Protein AF-A0A920VBX6-F1 (afdb_monomer_lite)

Structure (mmCIF, N/CA/C/O backbone):
data_AF-A0A920VBX6-F1
#
_entry.id   AF-A0A920VBX6-F1
#
loop_
_atom_site.group_PDB
_atom_site.id
_atom_site.type_symbol
_atom_site.label_atom_id
_atom_site.label_alt_id
_atom_site.label_comp_id
_atom_site.label_asym_id
_atom_site.label_entity_id
_atom_site.label_seq_id
_atom_site.pdbx_PDB_ins_code
_atom_site.Cartn_x
_atom_site.Cartn_y
_atom_site.Cartn_z
_atom_site.occupancy
_atom_site.B_iso_or_equiv
_atom_site.auth_seq_id
_atom_site.auth_comp_id
_atom_site.auth_asym_id
_atom_site.auth_atom_id
_atom_site.pdbx_PDB_model_num
ATOM 1 N N . MET A 1 1 ? -0.181 -14.332 1.840 1.00 86.38 1 MET A N 1
ATOM 2 C CA . MET A 1 1 ? -0.873 -13.137 2.367 1.00 86.38 1 MET A CA 1
ATOM 3 C C . MET A 1 1 ? -1.563 -13.458 3.680 1.00 86.38 1 MET A C 1
ATOM 5 O O . MET A 1 1 ? -1.823 -14.633 3.921 1.00 86.38 1 MET A O 1
ATOM 9 N N . GLY A 1 2 ? -1.832 -12.440 4.502 1.00 90.31 2 GLY A N 1
ATOM 10 C CA . GLY A 1 2 ? -2.525 -12.567 5.792 1.00 90.31 2 GLY A CA 1
ATOM 11 C C . GLY A 1 2 ? -1.659 -12.220 7.015 1.00 90.31 2 GLY A C 1
ATOM 12 O O . GLY A 1 2 ? -0.497 -11.849 6.848 1.00 90.31 2 GLY A O 1
ATOM 13 N N . PRO A 1 3 ? -2.206 -12.316 8.237 1.00 92.44 3 PRO A N 1
ATOM 14 C CA . PRO A 1 3 ? -1.507 -11.944 9.470 1.00 92.44 3 PRO A CA 1
ATOM 15 C C . PRO A 1 3 ? -0.242 -12.772 9.735 1.00 92.44 3 PRO A C 1
ATOM 17 O O . PRO A 1 3 ? -0.122 -13.906 9.273 1.00 92.44 3 PRO A O 1
ATOM 20 N N . LEU A 1 4 ? 0.702 -12.200 10.497 1.00 89.38 4 LEU A N 1
ATOM 21 C CA . LEU A 1 4 ? 1.963 -12.859 10.874 1.00 89.38 4 LEU A CA 1
ATOM 22 C C . LEU A 1 4 ? 1.748 -14.107 11.745 1.00 89.38 4 LEU A C 1
ATOM 24 O O . LEU A 1 4 ? 2.529 -15.052 11.661 1.00 89.38 4 LEU A O 1
ATOM 28 N N . GLY A 1 5 ? 0.696 -14.112 12.567 1.00 89.19 5 GLY A N 1
ATOM 29 C CA . GLY A 1 5 ? 0.316 -15.233 13.419 1.00 89.19 5 GLY A CA 1
ATOM 30 C C . GLY A 1 5 ? -1.176 -15.568 13.303 1.00 89.19 5 GLY A C 1
ATOM 31 O O . GLY A 1 5 ? -1.992 -14.689 13.007 1.00 89.19 5 GLY A O 1
ATOM 32 N N . PRO A 1 6 ? -1.572 -16.832 13.541 1.00 88.50 6 PRO A N 1
ATOM 33 C CA . PRO A 1 6 ? -2.981 -17.197 13.645 1.00 88.50 6 PRO A CA 1
ATOM 34 C C . PRO A 1 6 ? -3.686 -16.383 14.736 1.00 88.50 6 PRO A C 1
ATOM 36 O O . PRO A 1 6 ? -3.177 -16.262 15.848 1.00 88.50 6 PRO A O 1
ATOM 39 N N . GLY A 1 7 ? -4.861 -15.838 14.418 1.00 87.81 7 GLY A N 1
ATOM 40 C CA . GLY A 1 7 ? -5.659 -15.050 15.362 1.00 87.81 7 GLY A CA 1
ATOM 41 C C . GLY A 1 7 ? -5.097 -13.663 15.685 1.00 87.81 7 GLY A C 1
ATOM 42 O O . GLY A 1 7 ? -5.623 -13.003 16.574 1.00 87.81 7 GLY A O 1
ATOM 43 N N . THR A 1 8 ? -4.043 -13.202 14.999 1.00 91.81 8 THR A N 1
ATOM 44 C CA . THR A 1 8 ? -3.583 -11.818 15.150 1.00 91.81 8 THR A CA 1
ATOM 45 C C . THR A 1 8 ? -4.628 -10.863 14.588 1.00 91.81 8 THR A C 1
ATOM 47 O O . THR A 1 8 ? -4.928 -10.890 13.394 1.00 91.81 8 THR A O 1
ATOM 50 N N . GLU A 1 9 ? -5.127 -9.987 15.451 1.00 92.50 9 GLU A N 1
ATOM 51 C CA . GLU A 1 9 ? -5.974 -8.859 15.088 1.00 92.50 9 GLU A CA 1
ATOM 52 C C . GLU A 1 9 ? -5.194 -7.562 15.289 1.00 92.50 9 GLU A C 1
ATOM 54 O O . GLU A 1 9 ? -4.503 -7.383 16.294 1.00 92.50 9 GLU A O 1
ATOM 59 N N . VAL A 1 10 ? -5.308 -6.651 14.326 1.00 94.50 10 VAL A N 1
ATOM 60 C CA . VAL A 1 10 ? -4.707 -5.318 14.402 1.00 94.50 10 VAL A CA 1
ATOM 61 C C . VAL A 1 10 ? -5.832 -4.305 14.236 1.00 94.50 10 VAL A C 1
ATOM 63 O O . VAL A 1 10 ? -6.191 -3.990 13.102 1.00 94.50 10 VAL A O 1
ATOM 66 N N . PRO A 1 11 ? -6.439 -3.820 15.335 1.00 94.12 11 PRO A N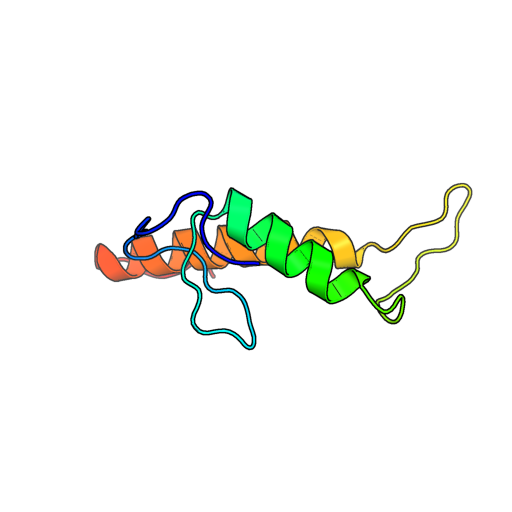 1
ATOM 67 C CA . PRO A 1 11 ? -7.497 -2.824 15.251 1.00 94.12 11 PRO A CA 1
ATOM 68 C C . PRO A 1 11 ? -7.010 -1.579 14.508 1.00 94.12 11 PRO A C 1
ATOM 70 O O . PRO A 1 11 ? -5.974 -1.014 14.852 1.00 94.12 11 PRO A O 1
ATOM 73 N N . ASN A 1 12 ? -7.768 -1.143 13.503 1.00 97.06 12 ASN A N 1
ATOM 74 C CA . ASN A 1 12 ? -7.408 -0.029 12.622 1.00 97.06 12 ASN A CA 1
ATOM 75 C C . ASN A 1 12 ? -6.090 -0.258 11.856 1.00 97.06 12 ASN A C 1
ATOM 77 O O . ASN A 1 12 ? -5.376 0.696 11.544 1.00 97.06 12 ASN A O 1
ATOM 81 N N . GLY A 1 13 ? -5.768 -1.518 11.555 1.00 97.81 13 GLY A N 1
ATOM 82 C CA . GLY A 1 13 ? -4.619 -1.906 10.741 1.00 97.81 13 GLY A CA 1
ATOM 83 C C . GLY A 1 13 ? -4.714 -1.402 9.297 1.00 97.81 13 GLY A C 1
ATOM 84 O O . GLY A 1 13 ? -5.750 -0.913 8.851 1.00 97.81 13 GLY A O 1
ATOM 85 N N . ALA A 1 14 ? -3.643 -1.552 8.528 1.00 98.50 14 ALA A N 1
ATOM 86 C CA . ALA A 1 14 ? -3.672 -1.282 7.094 1.00 98.50 14 ALA A CA 1
ATOM 87 C C . ALA A 1 14 ? -4.450 -2.380 6.350 1.00 98.50 14 ALA A C 1
ATOM 89 O O . ALA A 1 14 ? -4.285 -3.572 6.634 1.00 98.50 14 ALA A O 1
ATOM 90 N N . ARG A 1 15 ? -5.293 -2.000 5.388 1.00 98.19 15 ARG A N 1
ATOM 91 C CA . ARG A 1 15 ? -6.039 -2.945 4.544 1.00 98.19 15 ARG A CA 1
ATOM 92 C C . ARG A 1 15 ? -5.219 -3.380 3.338 1.00 98.19 15 ARG A C 1
ATOM 94 O O . ARG A 1 15 ? -4.532 -2.575 2.717 1.00 98.19 15 ARG A O 1
ATOM 101 N N . VAL A 1 16 ? -5.370 -4.645 2.949 1.00 98.44 16 VAL A N 1
ATOM 102 C CA . VAL A 1 16 ? -4.796 -5.180 1.705 1.00 98.44 16 VAL A CA 1
ATOM 103 C C . VAL A 1 16 ? -5.884 -5.204 0.616 1.00 98.44 16 VAL A C 1
ATOM 105 O O . VAL A 1 16 ? -6.875 -5.928 0.779 1.00 98.44 16 VAL A O 1
ATOM 108 N N . PRO A 1 17 ? -5.746 -4.439 -0.489 1.00 98.56 17 PRO A N 1
ATOM 109 C CA . PRO A 1 17 ? -6.756 -4.356 -1.544 1.00 98.56 17 PRO A CA 1
ATOM 110 C C . PRO A 1 17 ? -7.156 -5.721 -2.113 1.00 98.56 17 PRO A C 1
ATOM 112 O O . PRO A 1 17 ? -6.325 -6.606 -2.287 1.00 98.56 17 PRO A O 1
ATOM 115 N N . GLY A 1 18 ? -8.444 -5.898 -2.414 1.00 98.06 18 GLY A N 1
ATOM 116 C CA . GLY A 1 18 ? -8.967 -7.162 -2.948 1.00 98.06 18 GLY A CA 1
ATOM 117 C C . GLY A 1 18 ? -9.052 -8.306 -1.928 1.00 98.06 18 GLY A C 1
ATOM 118 O O . GLY A 1 18 ? -9.366 -9.431 -2.308 1.00 98.06 18 GLY A O 1
ATOM 119 N N . THR A 1 19 ? -8.807 -8.038 -0.642 1.00 97.44 19 THR A N 1
ATOM 120 C CA . THR A 1 19 ? -8.932 -9.016 0.448 1.00 97.44 19 THR A CA 1
ATOM 121 C C . THR A 1 19 ? -9.752 -8.445 1.609 1.00 97.44 19 THR A C 1
ATOM 123 O O . THR A 1 19 ? -10.065 -7.256 1.641 1.00 97.44 19 THR A O 1
ATOM 126 N N . SER A 1 20 ? -10.080 -9.288 2.589 1.00 95.69 20 SER A N 1
ATOM 127 C CA . SER A 1 20 ? -10.646 -8.865 3.875 1.00 95.69 20 SER A CA 1
ATOM 128 C C . SER A 1 20 ? -9.580 -8.646 4.956 1.00 95.69 20 SER A C 1
ATOM 130 O O . SER A 1 20 ? -9.925 -8.540 6.131 1.00 95.69 20 SER A O 1
ATOM 132 N N . PHE A 1 21 ? -8.290 -8.654 4.601 1.00 96.94 21 PHE A N 1
ATOM 133 C CA . PHE A 1 21 ? -7.214 -8.558 5.579 1.00 96.94 21 PHE A CA 1
ATOM 134 C C . PHE A 1 21 ? -7.015 -7.126 6.071 1.00 96.94 21 PHE A C 1
ATOM 136 O O . PHE A 1 21 ? -6.942 -6.177 5.289 1.00 96.94 21 PHE A O 1
ATOM 143 N N . GLU A 1 22 ? -6.856 -7.020 7.385 1.00 97.44 22 GLU A N 1
ATOM 144 C CA . GLU A 1 22 ? -6.462 -5.825 8.114 1.00 97.44 22 GLU A CA 1
ATOM 145 C C . GLU A 1 22 ? -5.259 -6.189 8.983 1.00 97.44 22 GLU A C 1
ATOM 147 O O . GLU A 1 22 ? -5.371 -7.023 9.881 1.00 97.44 22 GLU A O 1
ATOM 152 N N . LEU A 1 23 ? -4.092 -5.641 8.646 1.00 98.12 23 LEU A N 1
ATOM 153 C CA . LEU A 1 23 ? -2.795 -6.113 9.127 1.00 98.12 23 LEU A CA 1
ATOM 154 C C . LEU A 1 23 ? -1.982 -4.962 9.725 1.00 98.12 23 LEU A C 1
ATOM 156 O O . LEU A 1 23 ? -2.292 -3.786 9.528 1.00 98.12 23 LEU A O 1
ATOM 160 N N . ASP A 1 24 ? -0.897 -5.286 10.424 1.00 96.88 24 ASP A N 1
ATOM 161 C CA . ASP A 1 24 ? 0.110 -4.281 10.749 1.00 96.88 24 ASP A CA 1
ATOM 162 C C . ASP A 1 24 ? 0.706 -3.695 9.448 1.00 96.88 24 ASP A C 1
ATOM 164 O O . ASP A 1 24 ? 0.767 -4.387 8.422 1.00 96.88 24 ASP A O 1
ATOM 168 N N . PRO A 1 25 ? 1.138 -2.421 9.447 1.00 97.75 25 PRO A N 1
ATOM 169 C CA . PRO A 1 25 ? 1.568 -1.749 8.223 1.00 97.75 25 PRO A CA 1
ATOM 170 C C . PRO A 1 25 ? 2.786 -2.410 7.565 1.00 97.75 25 PRO A C 1
ATOM 172 O O . PRO A 1 25 ? 2.930 -2.315 6.349 1.00 97.75 25 PRO A O 1
ATOM 175 N N . VAL A 1 26 ? 3.636 -3.119 8.320 1.00 98.12 26 VAL A N 1
ATOM 176 C CA . VAL A 1 26 ? 4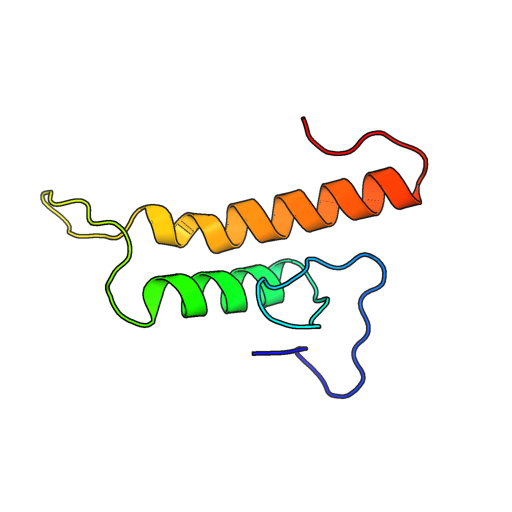.791 -3.834 7.753 1.00 98.12 26 VAL A CA 1
ATOM 177 C C . VAL A 1 26 ? 4.308 -5.026 6.934 1.00 98.12 26 VAL A C 1
ATOM 179 O O . VAL A 1 26 ? 4.701 -5.194 5.778 1.00 98.12 26 VAL A O 1
ATOM 182 N N . LYS A 1 27 ? 3.415 -5.841 7.499 1.00 98.06 27 LYS A N 1
ATOM 183 C CA . LYS A 1 27 ? 2.887 -7.011 6.803 1.00 98.06 27 LYS A CA 1
ATOM 184 C C . LYS A 1 27 ? 1.943 -6.644 5.655 1.00 98.06 27 LYS A C 1
ATOM 186 O O . LYS A 1 27 ? 1.973 -7.318 4.624 1.00 98.06 27 LYS A O 1
ATOM 191 N N . ALA A 1 28 ? 1.153 -5.578 5.794 1.00 98.50 28 ALA A N 1
ATOM 192 C CA . ALA A 1 28 ? 0.349 -5.037 4.699 1.00 98.50 28 ALA A CA 1
ATOM 193 C C . ALA A 1 28 ? 1.229 -4.523 3.550 1.00 98.50 28 ALA A C 1
ATOM 195 O O . ALA A 1 28 ? 0.953 -4.844 2.397 1.00 98.50 28 ALA A O 1
ATOM 196 N N . ALA A 1 29 ? 2.315 -3.797 3.847 1.00 98.75 29 ALA A N 1
ATOM 197 C CA . ALA A 1 29 ? 3.248 -3.324 2.824 1.00 98.75 29 ALA A CA 1
ATOM 198 C C . ALA A 1 29 ? 3.860 -4.481 2.028 1.00 98.75 29 ALA A C 1
ATOM 200 O O . ALA A 1 29 ? 3.933 -4.412 0.801 1.00 98.75 29 ALA A O 1
ATOM 201 N N . TRP A 1 30 ? 4.246 -5.558 2.720 1.00 98.50 30 TRP A N 1
ATOM 202 C CA . TRP A 1 30 ? 4.755 -6.767 2.078 1.00 98.50 30 TRP A CA 1
ATOM 203 C C . TRP A 1 30 ? 3.697 -7.418 1.178 1.00 98.50 30 TRP A C 1
ATOM 205 O O . TRP A 1 30 ? 3.979 -7.698 0.017 1.00 98.50 30 TRP A O 1
ATOM 215 N N . ASP A 1 31 ? 2.470 -7.615 1.677 1.00 98.56 31 ASP A N 1
ATOM 216 C CA . ASP A 1 31 ? 1.397 -8.242 0.894 1.00 98.56 31 ASP A CA 1
ATOM 217 C C . ASP A 1 31 ? 1.057 -7.421 -0.358 1.00 98.56 31 ASP A C 1
ATOM 219 O O . ASP A 1 31 ? 0.996 -7.981 -1.451 1.00 98.56 31 ASP A O 1
ATOM 223 N N . ILE A 1 32 ? 0.915 -6.098 -0.226 1.00 98.81 32 ILE A N 1
ATOM 224 C CA . ILE A 1 32 ? 0.617 -5.204 -1.352 1.00 98.81 32 ILE A CA 1
ATOM 225 C C . ILE A 1 32 ? 1.773 -5.201 -2.357 1.00 98.81 32 ILE A C 1
ATOM 227 O O . ILE A 1 32 ? 1.532 -5.380 -3.549 1.00 98.81 32 ILE A O 1
ATOM 231 N N . GLY A 1 33 ? 3.019 -5.048 -1.896 1.00 98.62 33 GLY A N 1
ATOM 232 C CA . GLY A 1 33 ? 4.204 -5.062 -2.760 1.00 98.62 33 GLY A CA 1
ATOM 233 C C . GLY A 1 33 ? 4.336 -6.371 -3.544 1.00 98.62 33 GLY A C 1
ATOM 234 O O . GLY A 1 33 ? 4.510 -6.360 -4.762 1.00 98.62 33 GLY A O 1
ATOM 235 N N . CYS A 1 34 ? 4.158 -7.514 -2.873 1.00 98.56 34 CYS A N 1
ATOM 236 C CA . CYS A 1 34 ? 4.161 -8.814 -3.537 1.00 98.56 34 CYS A CA 1
ATOM 237 C C . CYS A 1 34 ? 3.036 -8.944 -4.566 1.00 98.56 34 CYS A C 1
ATOM 239 O O . CYS A 1 34 ? 3.288 -9.454 -5.653 1.00 98.56 34 CYS A O 1
ATOM 241 N N . MET A 1 35 ? 1.818 -8.485 -4.258 1.00 98.69 35 MET A N 1
ATOM 242 C CA . MET A 1 35 ? 0.687 -8.542 -5.189 1.00 98.69 35 MET A CA 1
ATOM 243 C C . MET A 1 35 ? 0.9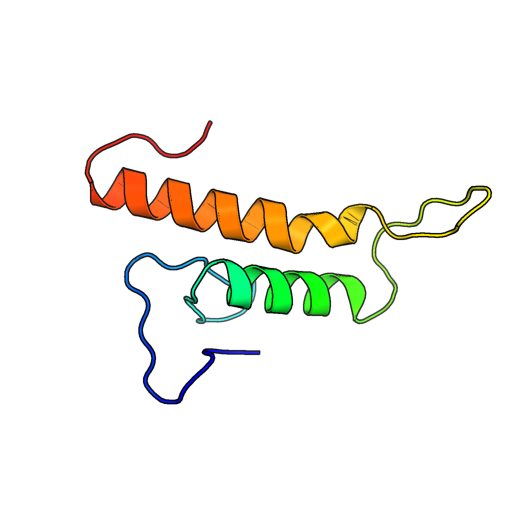37 -7.737 -6.463 1.00 98.69 35 MET A C 1
ATOM 245 O O . MET A 1 35 ? 0.732 -8.259 -7.558 1.00 98.69 35 MET A O 1
ATOM 249 N N . ILE A 1 36 ? 1.355 -6.474 -6.330 1.00 98.69 36 ILE A N 1
ATOM 250 C CA . ILE A 1 36 ? 1.480 -5.574 -7.485 1.00 98.69 36 ILE A CA 1
ATOM 251 C C . ILE A 1 36 ? 2.622 -5.986 -8.413 1.00 98.69 36 ILE A C 1
ATOM 253 O O . ILE A 1 36 ? 2.515 -5.789 -9.620 1.00 98.69 36 ILE A O 1
ATOM 257 N N . ARG A 1 37 ? 3.668 -6.620 -7.871 1.00 98.75 37 ARG A N 1
ATOM 258 C CA . ARG A 1 37 ? 4.809 -7.100 -8.653 1.00 98.75 37 ARG A CA 1
ATOM 259 C C . ARG A 1 37 ? 4.632 -8.518 -9.205 1.00 98.75 37 ARG A C 1
ATOM 261 O O . ARG A 1 37 ? 5.356 -8.905 -10.122 1.00 98.75 37 ARG A O 1
ATOM 268 N N . TRP A 1 38 ? 3.681 -9.301 -8.685 1.00 98.69 38 TRP A N 1
ATOM 269 C CA . TRP A 1 38 ? 3.586 -10.753 -8.910 1.00 98.69 38 TRP A CA 1
ATOM 270 C C . TRP A 1 38 ? 3.586 -11.180 -10.384 1.00 98.69 38 TRP A C 1
ATOM 272 O O . TRP A 1 38 ? 4.250 -12.146 -10.748 1.00 98.69 38 TRP A O 1
ATOM 282 N N . LEU A 1 39 ? 2.825 -10.477 -11.226 1.00 98.62 39 LEU A N 1
ATOM 283 C CA . LEU A 1 39 ? 2.646 -10.828 -12.641 1.00 98.62 39 LEU A CA 1
ATOM 284 C C . LEU A 1 39 ? 3.600 -10.092 -13.585 1.00 98.62 39 LEU A C 1
ATOM 286 O O . LEU A 1 39 ? 3.509 -10.297 -14.790 1.00 98.62 39 LEU A O 1
ATOM 290 N N . ASP A 1 40 ? 4.488 -9.247 -13.054 1.00 98.50 40 ASP A N 1
ATOM 291 C CA . ASP A 1 40 ? 5.431 -8.450 -13.851 1.00 98.50 40 ASP A CA 1
ATOM 292 C C . ASP A 1 40 ? 4.754 -7.555 -14.909 1.00 98.50 40 ASP A C 1
ATOM 294 O O . ASP A 1 40 ? 5.235 -7.379 -16.025 1.00 98.50 40 ASP A O 1
ATOM 298 N N . PHE A 1 41 ? 3.576 -7.027 -14.565 1.00 98.62 41 PHE A N 1
ATOM 299 C CA . PHE A 1 41 ? 2.796 -6.111 -15.408 1.00 98.62 41 PHE A CA 1
ATOM 300 C C . PHE A 1 41 ? 2.708 -4.693 -14.839 1.00 98.62 41 PHE A C 1
ATOM 302 O O . PHE A 1 41 ? 2.044 -3.836 -15.424 1.00 98.62 41 PHE A O 1
ATOM 309 N N . ASN A 1 42 ? 3.340 -4.437 -13.694 1.00 98.81 42 ASN A N 1
ATOM 310 C CA . ASN A 1 42 ? 3.466 -3.092 -13.158 1.00 98.81 42 ASN A CA 1
ATOM 311 C C . ASN A 1 42 ? 4.508 -2.276 -13.946 1.00 98.81 42 ASN A C 1
ATOM 313 O O . ASN A 1 42 ? 5.154 -2.782 -14.864 1.00 98.81 42 ASN A O 1
ATOM 317 N N . ASP A 1 43 ? 4.609 -0.979 -13.646 1.00 98.62 43 ASP A N 1
ATOM 318 C CA . ASP A 1 43 ? 5.468 -0.063 -14.401 1.00 98.62 43 ASP A CA 1
ATOM 319 C C . ASP A 1 43 ? 6.937 -0.512 -14.435 1.00 98.62 43 ASP A C 1
ATOM 321 O O . ASP A 1 43 ? 7.382 -1.355 -13.662 1.00 98.62 43 ASP A O 1
ATOM 325 N N . THR A 1 44 ? 7.713 0.027 -15.370 1.00 98.62 44 THR A N 1
ATOM 326 C CA . THR A 1 44 ? 9.141 -0.282 -15.483 1.00 98.62 44 THR A CA 1
ATOM 327 C C . THR A 1 44 ? 9.918 0.993 -15.757 1.00 98.62 44 THR A C 1
ATOM 329 O O . THR A 1 44 ? 9.511 1.828 -16.565 1.00 98.62 44 THR A O 1
ATOM 332 N N . TRP A 1 45 ? 11.064 1.122 -15.098 1.00 98.62 45 TRP A N 1
ATOM 333 C CA . TRP A 1 45 ? 12.045 2.170 -15.321 1.00 98.62 45 TRP A CA 1
ATOM 334 C C . TRP A 1 45 ? 13.346 1.565 -15.854 1.00 98.62 45 TRP A C 1
ATOM 336 O O . TRP A 1 45 ? 13.982 0.746 -15.190 1.00 98.62 45 TRP A O 1
ATOM 346 N N . LEU A 1 46 ? 13.739 1.980 -17.061 1.00 97.88 46 LEU A N 1
ATOM 347 C CA . LEU A 1 46 ? 14.932 1.491 -17.753 1.00 97.88 46 LEU A CA 1
ATOM 348 C C . LEU A 1 46 ? 16.061 2.525 -17.648 1.00 97.88 46 LEU A C 1
ATOM 350 O O . LEU A 1 46 ? 16.001 3.583 -18.275 1.00 97.88 46 LEU A O 1
ATOM 354 N N . ALA A 1 47 ? 17.095 2.212 -16.868 1.00 97.06 47 ALA A N 1
ATOM 355 C CA . ALA A 1 47 ? 18.298 3.030 -16.713 1.00 97.06 47 ALA A CA 1
ATOM 356 C C . ALA A 1 47 ? 19.558 2.146 -16.647 1.00 97.06 47 ALA A C 1
ATOM 358 O O . ALA A 1 47 ? 19.557 1.021 -17.146 1.00 97.06 47 ALA A O 1
ATOM 359 N N . ALA A 1 48 ? 20.649 2.655 -16.060 1.00 97.50 48 ALA A N 1
ATOM 360 C CA . ALA A 1 48 ? 21.845 1.851 -15.789 1.00 97.50 48 ALA A CA 1
ATOM 361 C C . ALA A 1 48 ? 21.534 0.632 -14.902 1.00 97.50 48 ALA A C 1
ATOM 363 O O . ALA A 1 48 ? 22.145 -0.415 -15.074 1.00 97.50 48 ALA A O 1
ATOM 364 N N . GLU A 1 49 ? 20.554 0.780 -14.010 1.00 97.94 49 GLU A N 1
ATOM 365 C CA . GLU A 1 49 ? 19.896 -0.307 -13.292 1.00 97.94 49 GLU A CA 1
ATOM 366 C C . GLU A 1 49 ? 18.420 -0.333 -13.699 1.00 97.94 49 GLU A C 1
ATOM 368 O O . GLU A 1 49 ? 17.830 0.719 -13.978 1.00 97.94 49 GLU A O 1
ATOM 373 N N . TRP A 1 50 ? 17.837 -1.526 -13.773 1.00 96.62 50 TRP A N 1
ATOM 374 C CA . TRP A 1 50 ? 16.429 -1.698 -14.125 1.00 96.62 50 TRP A CA 1
ATOM 375 C C . TRP A 1 50 ? 15.605 -1.868 -12.855 1.00 96.62 50 TRP A C 1
ATOM 377 O O . TRP A 1 50 ? 16.057 -2.455 -11.875 1.00 96.62 50 TRP A O 1
ATOM 387 N N . GLY A 1 51 ? 14.376 -1.362 -12.857 1.00 98.06 51 GLY A N 1
ATOM 388 C CA . GLY A 1 51 ? 13.506 -1.525 -11.700 1.00 98.06 51 GLY A CA 1
ATOM 389 C C . GLY A 1 51 ? 12.057 -1.174 -11.974 1.00 98.06 51 GLY A C 1
ATOM 390 O O . GLY A 1 51 ? 11.709 -0.690 -13.050 1.00 98.06 51 GLY A O 1
ATOM 391 N N . HIS A 1 52 ? 11.226 -1.392 -10.963 1.00 98.81 52 HIS A N 1
ATOM 392 C CA . HIS A 1 52 ? 9.795 -1.113 -10.994 1.00 98.81 52 HIS A CA 1
ATOM 393 C C . HIS A 1 52 ? 9.472 -0.110 -9.878 1.00 98.81 52 HIS A C 1
ATOM 395 O O . HIS A 1 52 ? 9.295 -0.500 -8.723 1.00 98.81 52 HIS A O 1
ATOM 401 N N . PRO A 1 53 ? 9.460 1.207 -10.163 1.00 98.75 53 PRO A N 1
ATOM 402 C CA . PRO A 1 53 ? 9.231 2.220 -9.133 1.00 98.75 53 PRO A CA 1
ATOM 403 C C . PRO A 1 53 ? 7.917 2.033 -8.367 1.00 98.75 53 PRO A C 1
ATOM 405 O O . PRO A 1 53 ? 7.870 2.339 -7.170 1.00 98.75 53 PRO A O 1
ATOM 408 N N . SER A 1 54 ? 6.882 1.491 -9.022 1.00 98.75 54 SER A N 1
ATOM 409 C CA . SER A 1 54 ? 5.598 1.167 -8.393 1.00 98.75 54 SER A CA 1
ATOM 410 C C . SER A 1 54 ? 5.696 0.176 -7.231 1.00 98.75 54 SER A C 1
ATOM 412 O O . SER A 1 54 ? 4.799 0.186 -6.393 1.00 98.75 54 SER A O 1
ATOM 414 N N . ASP A 1 55 ? 6.783 -0.589 -7.084 1.00 98.69 55 ASP A N 1
ATOM 415 C CA . ASP A 1 55 ? 6.992 -1.492 -5.942 1.00 98.69 55 ASP A CA 1
ATOM 416 C C . ASP A 1 55 ? 6.939 -0.744 -4.591 1.00 98.69 55 ASP A C 1
ATOM 418 O O . ASP A 1 55 ? 6.504 -1.288 -3.573 1.00 98.69 55 ASP A O 1
ATOM 422 N N . ASN A 1 56 ? 7.292 0.547 -4.578 1.00 98.75 56 ASN A N 1
ATOM 423 C CA . ASN A 1 56 ? 7.223 1.396 -3.382 1.00 98.75 56 ASN A CA 1
ATOM 424 C C . ASN A 1 56 ? 5.784 1.721 -2.944 1.00 98.75 56 ASN A C 1
ATOM 426 O O . ASN A 1 56 ? 5.569 2.152 -1.807 1.00 98.75 56 ASN A O 1
ATOM 430 N N . LEU A 1 57 ? 4.787 1.491 -3.809 1.00 98.75 57 LEU A N 1
ATOM 431 C CA . LEU A 1 57 ? 3.378 1.711 -3.489 1.00 98.75 57 LEU A CA 1
ATOM 432 C C . LEU A 1 57 ? 2.920 0.839 -2.317 1.00 98.75 57 LEU A C 1
ATOM 434 O O . LEU A 1 57 ? 2.076 1.283 -1.546 1.00 98.75 57 LEU A O 1
ATOM 438 N N . GLY A 1 58 ? 3.501 -0.354 -2.130 1.00 98.69 58 GLY A N 1
ATOM 439 C CA . GLY A 1 58 ? 3.181 -1.213 -0.988 1.00 98.69 58 GLY A CA 1
ATOM 440 C C . GLY A 1 58 ? 3.416 -0.514 0.352 1.00 98.69 58 GLY A C 1
ATOM 441 O O . GLY A 1 58 ? 2.509 -0.434 1.179 1.00 98.69 58 GLY A O 1
ATOM 442 N N . ALA A 1 59 ? 4.604 0.064 0.540 1.00 98.75 59 ALA A N 1
ATOM 443 C CA . ALA A 1 59 ? 4.949 0.790 1.760 1.00 98.75 59 ALA A CA 1
ATOM 444 C C . ALA A 1 59 ? 4.158 2.097 1.903 1.00 98.75 59 ALA A C 1
ATOM 446 O O . ALA A 1 59 ? 3.614 2.364 2.975 1.00 98.75 59 ALA A O 1
ATOM 447 N N . ILE A 1 60 ? 4.061 2.888 0.827 1.00 98.75 60 ILE A N 1
ATOM 448 C CA . ILE A 1 60 ? 3.345 4.171 0.842 1.00 98.75 60 ILE A CA 1
ATOM 449 C C . ILE A 1 60 ? 1.879 3.954 1.225 1.00 98.75 60 ILE A C 1
ATOM 451 O O . ILE A 1 60 ? 1.387 4.594 2.152 1.00 98.75 60 ILE A O 1
ATOM 455 N N . LEU A 1 61 ? 1.196 3.026 0.551 1.00 98.69 61 LEU A N 1
ATOM 456 C CA . LEU A 1 61 ? -0.226 2.784 0.760 1.00 98.69 61 LEU A CA 1
ATOM 457 C C . LEU A 1 61 ? -0.503 2.191 2.144 1.00 98.69 61 LEU A C 1
ATOM 459 O O . LEU A 1 61 ? -1.396 2.673 2.836 1.00 98.69 61 LEU A O 1
ATOM 463 N N . ALA A 1 62 ? 0.273 1.191 2.574 1.00 98.69 62 ALA A N 1
ATOM 464 C CA . ALA A 1 62 ? 0.068 0.555 3.873 1.00 98.69 62 ALA A CA 1
ATOM 465 C C . ALA A 1 62 ? 0.268 1.534 5.038 1.00 98.69 62 ALA A C 1
ATOM 467 O O . ALA A 1 62 ? -0.546 1.585 5.959 1.00 98.69 62 ALA A O 1
ATOM 468 N N . VAL A 1 63 ? 1.333 2.338 4.998 1.00 98.62 63 VAL A N 1
ATOM 469 C CA . VAL A 1 63 ? 1.620 3.312 6.058 1.00 98.62 63 VAL A CA 1
ATOM 470 C C . VAL A 1 63 ? 0.592 4.443 6.048 1.00 98.62 63 VAL A C 1
ATOM 472 O O . VAL A 1 63 ? 0.103 4.827 7.112 1.00 98.62 63 VAL A O 1
ATOM 475 N N . 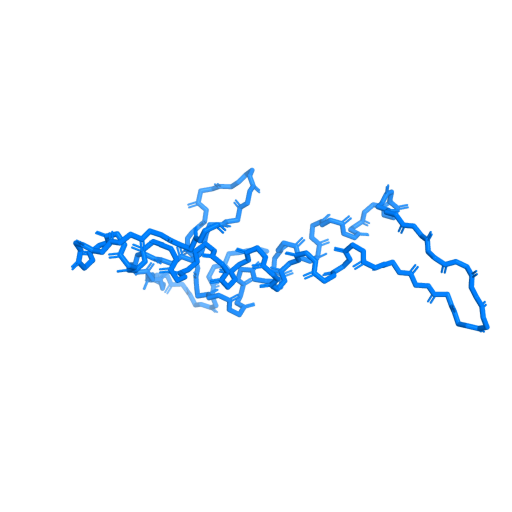ALA A 1 64 ? 0.219 4.948 4.868 1.00 98.69 64 ALA A N 1
ATOM 476 C CA . ALA A 1 64 ? -0.762 6.021 4.759 1.00 98.69 64 ALA A CA 1
ATOM 477 C C . ALA A 1 64 ? -2.159 5.597 5.242 1.00 98.69 64 ALA A C 1
ATOM 479 O O . ALA A 1 64 ? -2.804 6.347 5.981 1.00 98.69 64 ALA A O 1
ATOM 480 N N . ASP A 1 65 ? -2.608 4.391 4.875 1.00 98.69 65 ASP A N 1
ATOM 481 C CA . ASP A 1 65 ? -3.881 3.833 5.344 1.00 98.69 65 ASP A CA 1
ATOM 482 C C . ASP A 1 65 ? -3.855 3.633 6.863 1.00 98.69 65 ASP A C 1
ATOM 484 O O . ASP A 1 65 ? -4.730 4.137 7.566 1.00 98.69 65 ASP A O 1
ATOM 488 N N . TYR A 1 66 ? -2.800 3.008 7.400 1.00 98.50 66 TYR A N 1
ATOM 489 C CA . TYR A 1 66 ? -2.647 2.806 8.842 1.00 98.50 66 TYR A CA 1
ATOM 490 C C . TYR A 1 66 ? -2.759 4.118 9.633 1.00 98.50 66 TYR A C 1
ATOM 492 O O . TYR A 1 66 ? -3.553 4.209 10.574 1.00 98.50 66 TYR A O 1
ATOM 500 N N . PHE A 1 67 ? -2.012 5.160 9.251 1.00 98.56 67 PHE A N 1
ATOM 501 C CA . PHE A 1 67 ? -2.074 6.449 9.947 1.00 98.56 67 PHE A CA 1
ATOM 502 C C . PHE A 1 67 ? -3.435 7.127 9.806 1.00 98.56 67 PHE A C 1
ATOM 504 O O . PHE A 1 67 ? -3.975 7.617 10.797 1.00 98.56 67 PHE A O 1
ATOM 511 N N . SER A 1 68 ? -4.018 7.121 8.606 1.00 98.69 68 SER A N 1
ATOM 512 C CA . SER A 1 68 ? -5.324 7.737 8.356 1.00 98.69 68 SER A CA 1
ATOM 513 C C . SER A 1 68 ? -6.429 7.077 9.178 1.00 98.69 68 SER A C 1
ATOM 515 O O . SER A 1 68 ? -7.244 7.762 9.796 1.00 98.69 68 SER A O 1
ATOM 517 N N . ARG A 1 69 ? -6.428 5.742 9.251 1.00 98.19 69 ARG A N 1
ATOM 518 C CA . ARG A 1 69 ? -7.400 4.974 10.033 1.00 98.19 69 ARG A CA 1
ATOM 519 C C . ARG A 1 69 ? -7.256 5.213 11.533 1.00 98.19 69 ARG A C 1
ATOM 521 O O . ARG A 1 69 ? -8.263 5.399 12.213 1.00 98.19 69 ARG A O 1
ATOM 528 N N . ASN A 1 70 ? -6.027 5.266 12.047 1.00 98.25 70 ASN A N 1
ATOM 529 C CA . ASN A 1 70 ? -5.779 5.556 13.463 1.00 98.25 70 ASN A CA 1
ATOM 530 C C . ASN A 1 70 ? -6.130 7.006 13.839 1.00 98.25 70 ASN A C 1
ATOM 532 O O . ASN A 1 70 ? -6.673 7.246 14.920 1.00 98.25 70 ASN A O 1
ATOM 536 N N . ALA A 1 71 ? -5.886 7.966 12.942 1.00 98.19 71 ALA A N 1
ATOM 537 C CA . ALA A 1 71 ? -6.284 9.356 13.141 1.00 98.19 71 ALA A CA 1
ATOM 538 C C . ALA A 1 71 ? -7.812 9.496 13.219 1.00 98.19 71 ALA A C 1
ATOM 540 O O . ALA A 1 71 ? -8.321 10.085 14.172 1.00 98.19 71 ALA A O 1
ATOM 541 N N . LEU A 1 72 ? -8.542 8.879 12.282 1.00 98.31 72 LEU A N 1
ATOM 542 C CA . LEU A 1 72 ? -10.008 8.844 12.290 1.00 98.31 72 LEU A CA 1
ATOM 543 C C . LEU A 1 72 ? -10.566 8.179 13.555 1.00 98.31 72 LEU A C 1
ATOM 545 O O . LEU A 1 72 ? -11.483 8.716 14.174 1.00 98.31 72 LEU A O 1
ATOM 549 N N . ALA A 1 73 ? -9.991 7.050 13.982 1.00 97.44 73 ALA A N 1
ATOM 550 C CA . ALA A 1 73 ? -10.392 6.366 15.214 1.00 97.44 73 ALA A CA 1
ATOM 551 C C . ALA A 1 73 ? -10.192 7.235 16.471 1.00 97.44 73 ALA A C 1
ATOM 553 O O . ALA A 1 73 ? -10.922 7.087 17.449 1.00 97.44 73 ALA A O 1
ATOM 554 N N . SER A 1 74 ? -9.236 8.165 16.426 1.00 97.06 74 SER A N 1
ATOM 555 C CA . SER A 1 74 ? -8.941 9.119 17.501 1.00 97.06 74 SER A CA 1
ATOM 556 C C . SER A 1 74 ? -9.703 10.449 17.368 1.00 97.06 74 SER A C 1
ATOM 558 O O . SER A 1 74 ? -9.440 11.380 18.127 1.00 97.06 74 SER A O 1
ATOM 560 N N . GLY A 1 75 ? -10.629 10.569 16.408 1.00 98.00 75 GLY A N 1
ATOM 561 C CA . GLY A 1 75 ? -11.415 11.786 16.159 1.00 98.00 75 GLY A CA 1
ATOM 562 C C . GLY A 1 75 ? -10.676 12.894 15.395 1.00 98.00 75 GLY A C 1
ATOM 563 O O . GLY A 1 75 ? -11.154 14.026 15.35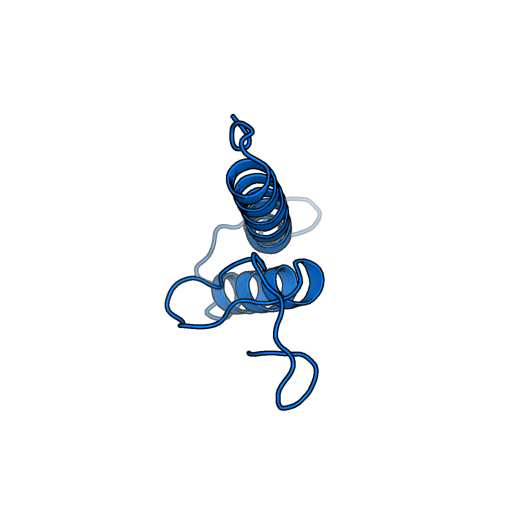0 1.00 98.00 75 GLY A O 1
ATOM 564 N N . GLY A 1 76 ? -9.514 12.590 14.813 1.00 97.94 76 GLY A N 1
ATOM 565 C CA . GLY A 1 76 ? -8.752 13.491 13.948 1.00 97.94 76 GLY A CA 1
ATOM 566 C C . GLY A 1 76 ? -9.142 13.394 12.468 1.00 97.94 76 GLY A C 1
ATOM 567 O O . GLY A 1 76 ? -10.063 12.673 12.087 1.00 97.94 76 GLY A O 1
ATOM 568 N N . ALA A 1 77 ? -8.406 14.116 11.621 1.00 97.81 77 ALA A N 1
ATOM 569 C CA . ALA A 1 77 ? -8.506 14.016 10.164 1.00 97.81 77 ALA A CA 1
ATOM 570 C C . ALA A 1 77 ? -7.498 12.981 9.613 1.00 97.81 77 ALA A C 1
ATOM 572 O O . ALA A 1 77 ? -6.430 12.816 10.208 1.00 97.81 77 ALA A O 1
ATOM 573 N N . PRO A 1 78 ? -7.807 12.289 8.498 1.00 97.19 78 PRO A N 1
ATOM 574 C CA . PRO A 1 78 ? -6.863 11.388 7.836 1.00 97.19 78 PRO A CA 1
ATOM 575 C C . PRO A 1 78 ? -5.700 12.169 7.195 1.00 97.19 78 PRO A C 1
ATOM 577 O O . PRO A 1 78 ? -5.705 13.402 7.186 1.00 97.19 78 PRO A O 1
ATOM 580 N N . LEU A 1 79 ? -4.703 11.458 6.655 1.00 94.75 79 LEU A N 1
ATOM 581 C CA . L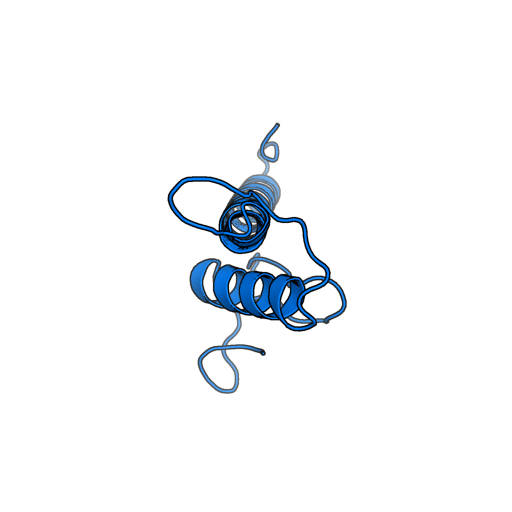EU A 1 79 ? -3.651 12.108 5.867 1.00 94.75 79 LEU A CA 1
ATOM 582 C C . LEU A 1 79 ? -4.258 12.826 4.640 1.00 94.75 79 LEU A C 1
ATOM 584 O O . LEU A 1 79 ? -5.260 12.338 4.106 1.00 94.75 79 LEU A O 1
ATOM 588 N N . PRO A 1 80 ? -3.694 13.983 4.239 1.00 85.44 80 PRO A N 1
ATOM 589 C CA . PRO A 1 80 ? -4.188 14.776 3.114 1.00 85.44 80 PRO A CA 1
ATOM 590 C C . PRO A 1 80 ? -4.032 14.078 1.759 1.00 85.44 80 PRO A C 1
ATOM 592 O O . PRO A 1 80 ? -3.119 13.231 1.619 1.00 85.44 80 PRO A O 1
#

pLDDT: mean 96.96, std 3.12, range [85.44, 98.81]

Secondary structure (DSSP, 8-state):
---SSTT---TTPEEPTTS--EE-HHHHHHHHHHHHHTTS-S--EESSSEE-GGGGHHHHHHHHHHHHHHHHHTTS----

Radius of gyration: 14.34 Å; chains: 1; bounding box: 33×32×35 Å

Foldseek 3Di:
DAEPDPPDDDVQFFDAPPDPHRYHLVVQLVNNLCVQPVVVPADWDDDPDIDHPCSCVSNVRRVQSSQQSVQVVVVHHGDD

Sequence (80 aa):
MGPLGPGTEVPNGARVPGTSFELDPVKAAWDIGCMIRWLDFNDTWLAAEWGHPSDNLGAILAVADYFSRNALASGGAPLP